Protein AF-A0A2A4TBZ7-F1 (afdb_monomer_lite)

Organism: NCBI:txid2024889

Secondary structure (DSSP, 8-state):
---HHHHHHHHHHHGGG-SS-HHIIIIIIHHHHSS--S-EEEEEETTEEEEEES-HHHHS-TT-TTHHHHHHHHHHHHHHHHHH-SEEEEE-TTS-EEE--HHHHHHHHHHHHHHHHHHHHHHHHTTHHHHHHHHHHHHHHHGGGHHHHHHHHHHH---HHHHHHHHHH-

Radius of gyration: 22.09 Å; chains: 1; bounding box: 48×28×60 Å

Structure (mmCIF, N/CA/C/O backbone):
data_AF-A0A2A4TBZ7-F1
#
_entry.id   AF-A0A2A4TBZ7-F1
#
loop_
_atom_site.group_PDB
_atom_site.id
_atom_site.type_symbol
_atom_site.label_atom_id
_atom_site.label_alt_id
_atom_site.label_comp_id
_atom_site.label_asym_id
_atom_site.label_entity_id
_atom_site.label_seq_id
_atom_site.pdbx_PDB_ins_code
_atom_site.Cartn_x
_atom_site.Cartn_y
_atom_site.Cartn_z
_atom_site.occupancy
_atom_site.B_iso_or_equiv
_atom_site.auth_seq_id
_atom_site.auth_comp_id
_atom_site.auth_asym_id
_atom_site.auth_atom_id
_atom_site.pdbx_PDB_model_num
ATOM 1 N N . MET A 1 1 ? 9.261 -12.745 4.663 1.00 45.97 1 MET A N 1
ATOM 2 C CA . MET A 1 1 ? 8.199 -13.695 5.036 1.00 45.97 1 MET A CA 1
ATOM 3 C C . MET A 1 1 ? 7.710 -13.198 6.376 1.00 45.97 1 MET A C 1
ATOM 5 O O . MET A 1 1 ? 8.552 -13.146 7.266 1.00 45.97 1 MET A O 1
ATOM 9 N N . CYS A 1 2 ? 6.462 -12.737 6.502 1.00 48.78 2 CYS A N 1
ATOM 10 C CA . CYS A 1 2 ? 5.883 -12.418 7.809 1.00 48.78 2 CYS A CA 1
ATOM 11 C C . CYS A 1 2 ? 5.958 -13.711 8.621 1.00 48.78 2 CYS A C 1
ATOM 13 O O . CYS A 1 2 ? 5.359 -14.724 8.245 1.00 48.78 2 CYS A O 1
ATOM 15 N N . LYS A 1 3 ? 6.856 -13.766 9.607 1.00 58.31 3 LYS A N 1
ATOM 16 C CA . LYS A 1 3 ? 7.134 -15.031 10.284 1.00 58.31 3 LYS A CA 1
ATOM 17 C C . LYS A 1 3 ? 5.854 -15.421 11.014 1.00 58.31 3 LYS A C 1
ATOM 19 O O . LYS A 1 3 ? 5.128 -14.565 11.502 1.00 58.31 3 LYS A O 1
ATOM 24 N N . LEU A 1 4 ? 5.576 -16.717 11.128 1.00 54.88 4 LEU A N 1
ATOM 25 C CA . LEU A 1 4 ? 4.380 -17.222 11.820 1.00 54.88 4 LEU A CA 1
ATOM 26 C C . LEU A 1 4 ? 4.209 -16.618 13.241 1.00 54.88 4 LEU A C 1
ATOM 28 O O . LEU A 1 4 ? 3.092 -16.506 13.738 1.00 54.88 4 LEU A O 1
ATOM 32 N N . ASN A 1 5 ? 5.315 -16.193 13.867 1.00 57.19 5 ASN A N 1
ATOM 33 C CA . ASN A 1 5 ? 5.343 -15.487 15.151 1.00 57.19 5 ASN A CA 1
ATOM 34 C C . ASN A 1 5 ? 4.790 -14.050 15.094 1.00 57.19 5 ASN A C 1
ATOM 36 O O . ASN A 1 5 ? 4.193 -13.603 16.071 1.00 57.19 5 ASN A O 1
ATOM 40 N N . ASP A 1 6 ? 4.926 -13.352 13.969 1.00 72.94 6 ASP A N 1
ATOM 41 C CA . ASP A 1 6 ? 4.491 -11.962 13.797 1.00 72.94 6 ASP A CA 1
ATOM 42 C C . ASP A 1 6 ? 2.963 -11.900 13.653 1.00 72.94 6 ASP A C 1
ATOM 44 O O . ASP A 1 6 ? 2.300 -11.085 14.295 1.00 72.94 6 ASP A O 1
ATOM 48 N N . PHE A 1 7 ? 2.376 -12.838 12.898 1.00 87.50 7 PHE A N 1
ATOM 49 C CA . PHE A 1 7 ? 0.920 -12.933 12.765 1.00 87.50 7 PHE A CA 1
ATOM 50 C C . PHE A 1 7 ? 0.237 -13.354 14.074 1.00 87.50 7 PHE A C 1
ATOM 52 O O . PHE A 1 7 ? -0.838 -12.854 14.393 1.00 87.50 7 PHE A O 1
ATOM 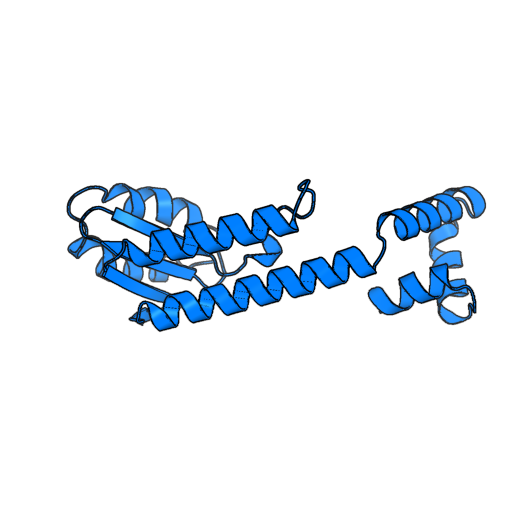59 N N . ASN A 1 8 ? 0.853 -14.240 14.866 1.00 88.38 8 ASN A N 1
ATOM 60 C CA . ASN A 1 8 ? 0.311 -14.596 16.180 1.00 88.38 8 ASN A CA 1
ATOM 61 C C . ASN A 1 8 ? 0.300 -13.393 17.135 1.00 88.38 8 ASN A C 1
ATOM 63 O O . ASN A 1 8 ? -0.707 -13.169 17.800 1.00 88.38 8 ASN A O 1
ATOM 67 N N . ASN A 1 9 ? 1.361 -12.578 17.142 1.00 89.44 9 ASN A N 1
ATOM 68 C CA . ASN A 1 9 ? 1.418 -11.344 17.934 1.00 89.44 9 ASN A CA 1
ATOM 69 C C . ASN A 1 9 ? 0.354 -10.330 17.474 1.00 89.44 9 ASN A C 1
ATOM 71 O O . ASN A 1 9 ? -0.377 -9.775 18.294 1.00 89.44 9 ASN A O 1
ATOM 75 N N . LEU A 1 10 ? 0.186 -10.151 16.157 1.00 93.19 10 LEU A N 1
ATOM 76 C CA . LEU A 1 10 ? -0.899 -9.333 15.607 1.00 93.19 10 LEU A CA 1
ATOM 77 C C . LEU A 1 10 ? -2.270 -9.851 16.062 1.00 93.19 10 LEU A C 1
ATOM 79 O O . LEU A 1 10 ? -3.103 -9.085 16.545 1.00 93.19 10 LEU A O 1
ATOM 83 N N . LYS A 1 11 ? -2.493 -11.163 15.952 1.00 94.81 11 LYS A N 1
ATOM 84 C CA . LYS A 1 11 ? -3.746 -11.810 16.336 1.00 94.81 11 LYS A CA 1
ATOM 85 C C . LYS A 1 11 ? -4.070 -11.606 17.812 1.00 94.81 11 LYS A C 1
ATOM 87 O O . LYS A 1 11 ? -5.213 -11.292 18.128 1.00 94.81 11 LYS A O 1
ATOM 92 N N . GLU A 1 12 ? -3.095 -11.768 18.702 1.00 94.31 12 GLU A N 1
ATOM 93 C CA . GLU A 1 12 ? -3.273 -11.560 20.144 1.00 94.31 12 GLU A CA 1
ATOM 94 C C . GLU A 1 12 ? -3.689 -10.126 20.480 1.00 94.31 12 GLU A C 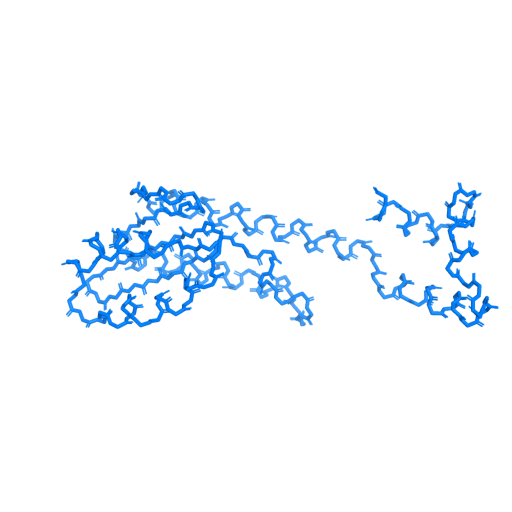1
ATOM 96 O O . GLU A 1 12 ? -4.508 -9.928 21.376 1.00 94.31 12 GLU A O 1
ATOM 101 N N . ARG A 1 13 ? -3.182 -9.138 19.734 1.00 94.38 13 ARG A N 1
ATOM 102 C CA . ARG A 1 13 ? -3.536 -7.727 19.925 1.00 94.38 13 ARG A CA 1
ATOM 103 C C . ARG A 1 13 ? -4.885 -7.364 19.324 1.00 94.38 13 ARG A C 1
ATOM 105 O O . ARG A 1 13 ? -5.644 -6.659 19.967 1.00 94.38 13 ARG A O 1
ATOM 112 N N . VAL A 1 14 ? -5.197 -7.830 18.115 1.00 96.44 14 VAL A N 1
ATOM 113 C CA . VAL A 1 14 ? -6.387 -7.376 17.372 1.00 96.44 14 VAL A CA 1
ATOM 114 C C . VAL A 1 14 ? -7.638 -8.178 17.729 1.00 96.44 14 VAL A C 1
ATOM 116 O O . VAL A 1 14 ? -8.706 -7.600 17.935 1.00 96.44 14 VAL A O 1
ATOM 119 N N . LEU A 1 15 ? -7.533 -9.506 17.845 1.00 96.56 15 LEU A N 1
ATOM 120 C CA . LEU A 1 15 ? -8.688 -10.395 18.019 1.00 96.56 15 LEU A CA 1
ATOM 121 C C . LEU A 1 15 ? -9.587 -10.049 19.225 1.00 96.56 15 LEU A C 1
ATOM 123 O O . LEU A 1 15 ? -10.806 -10.166 19.075 1.00 96.56 15 LEU A O 1
ATOM 127 N N . PRO A 1 16 ? -9.063 -9.602 20.388 1.00 96.38 16 PRO A N 1
ATOM 128 C CA . PRO A 1 16 ? -9.900 -9.191 21.519 1.00 96.38 16 PRO A CA 1
ATOM 129 C C . PRO A 1 16 ? -10.835 -8.011 21.219 1.00 96.38 16 PRO A C 1
ATOM 131 O O . PRO A 1 16 ? -11.874 -7.881 21.865 1.00 96.38 16 PRO A O 1
ATOM 134 N N . HIS A 1 17 ? -10.498 -7.168 20.239 1.00 95.56 17 HIS A N 1
ATOM 135 C CA . HIS A 1 17 ? -11.300 -6.002 19.866 1.00 95.56 17 HIS A CA 1
ATOM 136 C C . HIS A 1 17 ? -12.390 -6.333 18.839 1.00 95.56 17 HIS A C 1
ATOM 138 O O . HIS A 1 17 ? -13.311 -5.537 18.662 1.00 95.56 17 HIS A O 1
ATOM 144 N N . LEU A 1 18 ? -12.325 -7.498 18.185 1.00 96.19 18 LEU A N 1
ATOM 145 C CA . LEU A 1 18 ? -13.260 -7.893 17.131 1.00 96.19 18 LEU A CA 1
ATOM 146 C C . LEU A 1 18 ? -14.488 -8.611 17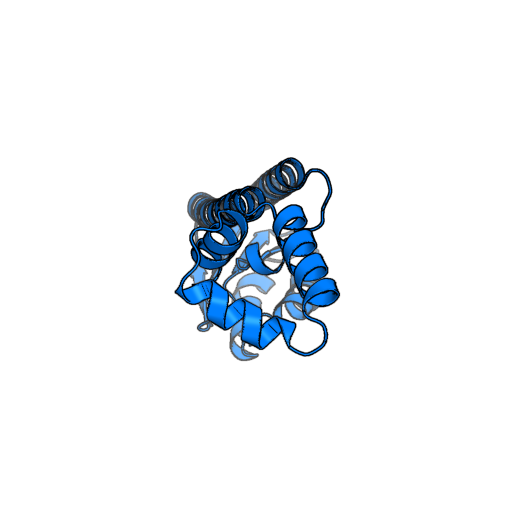.706 1.00 96.19 18 LEU A C 1
ATOM 148 O O . LEU A 1 18 ? -14.385 -9.663 18.341 1.00 96.19 18 LEU A O 1
ATOM 152 N N . GLN A 1 19 ? -15.674 -8.077 17.423 1.00 94.88 19 GLN A N 1
ATOM 153 C CA . GLN A 1 19 ? -16.954 -8.640 17.860 1.00 94.88 19 GLN A CA 1
ATOM 154 C C . GLN A 1 19 ? -17.693 -9.359 16.730 1.00 94.88 19 GLN A C 1
ATOM 156 O O . GLN A 1 19 ? -18.304 -10.394 16.984 1.00 94.88 19 GLN A O 1
ATOM 161 N N . THR A 1 20 ? -17.625 -8.831 15.501 1.00 91.94 20 THR A N 1
ATOM 162 C CA . THR A 1 20 ? -18.449 -9.308 14.373 1.00 91.94 20 THR A CA 1
ATOM 163 C C . THR A 1 20 ? -17.628 -10.101 13.354 1.00 91.94 20 THR A C 1
ATOM 165 O O . THR A 1 20 ? -17.646 -11.330 13.381 1.00 91.94 20 THR A O 1
ATOM 168 N N . TYR A 1 21 ? -16.868 -9.433 12.484 1.00 93.56 21 TYR A N 1
ATOM 169 C CA . TYR A 1 21 ? -16.135 -10.061 11.382 1.00 93.56 21 TYR A CA 1
ATOM 170 C C . TYR A 1 21 ? -14.725 -10.478 11.818 1.00 93.56 21 TYR A C 1
ATOM 172 O O . TYR A 1 21 ? -13.714 -9.927 11.399 1.00 93.56 21 TYR A O 1
ATOM 180 N N . LYS A 1 22 ? -14.647 -11.480 12.703 1.00 95.50 22 LYS A N 1
ATOM 181 C CA . LYS A 1 22 ? -13.358 -12.064 13.128 1.00 95.50 22 LYS A CA 1
ATOM 182 C C . LYS A 1 22 ? -12.614 -12.744 11.977 1.00 95.50 22 LYS A C 1
ATOM 184 O O . LYS A 1 22 ? -11.388 -12.825 12.013 1.00 95.50 22 LYS A O 1
ATOM 189 N N . ASP A 1 23 ? -13.352 -13.216 10.978 1.00 95.81 23 ASP A N 1
ATOM 190 C CA . ASP A 1 23 ? -12.806 -13.876 9.793 1.00 95.81 23 ASP A CA 1
ATOM 191 C C . ASP A 1 23 ? -11.968 -12.927 8.927 1.00 95.81 23 ASP A C 1
ATOM 193 O O . ASP A 1 23 ? -11.057 -13.396 8.244 1.00 95.81 23 ASP A O 1
ATOM 197 N N . ASP A 1 24 ? -12.192 -11.609 9.019 1.00 94.25 24 ASP A N 1
ATOM 198 C CA . ASP A 1 24 ? -11.332 -10.624 8.358 1.00 94.25 24 ASP A CA 1
ATOM 199 C C . ASP A 1 24 ? -9.883 -10.791 8.826 1.00 94.25 24 ASP A C 1
ATOM 201 O O . ASP A 1 24 ? -8.988 -10.971 8.010 1.00 94.25 24 ASP A O 1
ATOM 205 N N . LEU A 1 25 ? -9.657 -10.905 10.136 1.00 95.62 25 LEU A N 1
ATOM 206 C CA . LEU A 1 25 ? -8.328 -11.170 10.681 1.00 95.62 25 LEU A CA 1
ATOM 207 C C . LEU A 1 25 ? -7.894 -12.629 10.484 1.00 95.62 25 LEU A C 1
ATOM 209 O O . LEU A 1 25 ? -6.773 -12.908 10.061 1.00 95.62 25 LEU A O 1
ATOM 213 N N . LEU A 1 26 ? -8.755 -13.581 10.858 1.00 94.06 26 LEU A N 1
ATOM 214 C CA . LEU A 1 26 ? -8.375 -14.992 10.996 1.00 94.06 26 LEU A CA 1
ATOM 215 C C . LEU A 1 26 ? -8.234 -15.731 9.664 1.00 94.06 26 LEU A C 1
ATOM 217 O O . LEU A 1 26 ? -7.600 -16.783 9.641 1.00 94.06 26 LEU A O 1
ATOM 221 N N . ILE A 1 27 ? -8.831 -15.214 8.591 1.00 93.69 27 ILE A N 1
ATOM 222 C CA . ILE A 1 27 ? -8.828 -15.839 7.268 1.00 93.69 27 ILE A CA 1
ATOM 223 C C . ILE A 1 27 ? -8.250 -14.870 6.239 1.00 93.69 27 ILE A C 1
ATOM 225 O O . ILE A 1 27 ? -7.242 -15.195 5.611 1.00 93.69 27 ILE A O 1
ATOM 229 N N . ASN A 1 28 ? -8.854 -13.689 6.072 1.00 93.69 28 ASN A N 1
ATOM 230 C CA . ASN A 1 28 ? -8.509 -12.788 4.968 1.00 93.69 28 ASN A CA 1
ATOM 231 C C . ASN A 1 28 ? -7.115 -12.172 5.157 1.00 93.69 28 ASN A C 1
ATOM 233 O O . ASN A 1 28 ? -6.238 -12.370 4.313 1.00 93.69 28 ASN A O 1
ATOM 237 N N . ASP A 1 29 ? -6.875 -11.513 6.290 1.00 94.38 29 ASP A N 1
ATOM 238 C CA . ASP A 1 29 ? -5.588 -10.895 6.611 1.00 94.38 29 ASP A CA 1
ATOM 239 C C . ASP A 1 29 ? -4.491 -11.956 6.703 1.00 94.38 29 ASP A C 1
ATOM 241 O O . ASP A 1 29 ? -3.409 -11.776 6.146 1.00 94.38 29 ASP A O 1
ATOM 245 N N . GLN A 1 30 ? -4.772 -13.107 7.329 1.00 93.69 30 GLN A N 1
ATOM 246 C CA . GLN A 1 30 ? -3.819 -14.219 7.387 1.00 93.69 30 GLN A CA 1
ATOM 247 C C . GLN A 1 30 ? -3.395 -14.687 5.990 1.00 93.69 30 GLN A C 1
ATOM 249 O O . GLN A 1 30 ? -2.211 -14.924 5.745 1.00 93.69 30 GLN A O 1
ATOM 254 N N . MET A 1 31 ? -4.357 -14.838 5.077 1.00 92.81 31 MET A N 1
ATOM 255 C CA . MET A 1 31 ? -4.096 -15.288 3.714 1.00 92.81 31 MET A CA 1
ATOM 256 C C . MET A 1 31 ? -3.253 -14.270 2.944 1.00 92.81 31 MET A C 1
ATOM 258 O O . MET A 1 31 ? -2.294 -14.667 2.284 1.00 92.81 31 MET A O 1
ATOM 262 N N . VAL A 1 32 ? -3.571 -12.976 3.054 1.00 91.38 32 VAL A N 1
ATOM 263 C CA . VAL A 1 32 ? -2.799 -11.902 2.411 1.00 91.38 32 VAL A CA 1
ATOM 264 C C . VAL A 1 32 ? -1.380 -11.827 2.983 1.00 91.38 32 VAL A C 1
ATOM 266 O O . VAL A 1 32 ? -0.416 -11.682 2.232 1.00 91.38 32 VAL A O 1
ATOM 269 N N . LEU A 1 33 ? -1.228 -11.969 4.303 1.00 91.19 33 LEU A N 1
ATOM 270 C CA . LEU A 1 33 ? 0.056 -11.817 4.988 1.00 91.19 33 LEU A CA 1
ATOM 271 C C . LEU A 1 33 ? 0.970 -13.045 4.898 1.00 91.19 33 LEU A C 1
ATOM 273 O O . LEU A 1 33 ? 2.171 -12.913 5.134 1.00 91.19 33 LEU A O 1
ATOM 277 N N . LYS A 1 34 ? 0.443 -14.220 4.532 1.00 88.69 34 LYS A N 1
ATOM 278 C CA . LYS A 1 34 ? 1.184 -15.494 4.507 1.00 88.69 34 LYS A CA 1
ATOM 279 C C . LYS A 1 34 ? 2.516 -15.409 3.755 1.00 88.69 34 LYS A C 1
ATOM 281 O O . LYS A 1 34 ? 3.535 -15.880 4.257 1.00 88.69 34 LYS A O 1
ATOM 286 N N . ASP A 1 35 ? 2.499 -14.791 2.576 1.00 85.94 35 ASP A N 1
ATOM 287 C CA . ASP A 1 35 ? 3.676 -14.647 1.710 1.00 85.94 35 ASP A CA 1
ATOM 288 C C . ASP A 1 35 ? 4.175 -13.194 1.638 1.00 85.94 35 ASP A C 1
ATOM 290 O O . ASP A 1 35 ? 5.181 -12.897 0.988 1.00 85.94 35 ASP A O 1
ATOM 294 N N . TYR A 1 36 ? 3.506 -12.278 2.342 1.00 88.81 36 TYR A N 1
ATOM 295 C CA . TYR A 1 36 ? 3.885 -10.876 2.386 1.00 88.81 36 TYR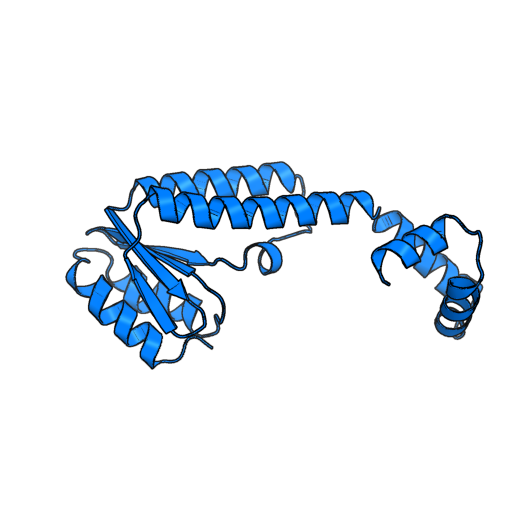 A CA 1
ATOM 296 C C . TYR A 1 36 ? 5.129 -10.665 3.255 1.00 88.81 36 TYR A C 1
ATOM 298 O O . TYR A 1 36 ? 5.335 -11.326 4.275 1.00 88.81 36 TYR A O 1
ATOM 306 N N . THR A 1 37 ? 6.009 -9.757 2.834 1.00 87.44 37 THR A N 1
ATOM 307 C CA . THR A 1 37 ? 7.294 -9.513 3.511 1.00 87.44 37 THR A CA 1
ATOM 308 C C . THR A 1 37 ? 7.583 -8.044 3.777 1.00 87.44 37 THR A C 1
ATOM 310 O O . THR A 1 37 ? 8.671 -7.748 4.257 1.00 87.44 37 THR A O 1
ATOM 313 N N . GLY A 1 38 ? 6.685 -7.141 3.390 1.00 90.81 38 GLY A N 1
ATOM 314 C CA . GLY A 1 38 ? 6.862 -5.708 3.596 1.00 90.81 38 GLY A CA 1
ATOM 315 C C . GLY A 1 38 ? 6.178 -5.222 4.867 1.00 90.81 38 GLY A C 1
ATOM 316 O O . GLY A 1 38 ? 5.548 -5.994 5.589 1.00 90.81 38 GLY A O 1
ATOM 317 N N . ASP A 1 39 ? 6.256 -3.916 5.087 1.00 93.81 39 ASP A N 1
ATOM 318 C CA . ASP A 1 39 ? 5.512 -3.248 6.151 1.00 93.81 39 ASP A CA 1
ATOM 319 C C . ASP A 1 39 ? 4.020 -3.175 5.805 1.00 93.81 39 ASP A C 1
ATOM 321 O O . ASP A 1 39 ? 3.632 -3.151 4.629 1.00 93.81 39 ASP A O 1
ATOM 325 N N . PHE A 1 40 ? 3.165 -3.100 6.814 1.00 95.62 40 PHE A N 1
ATOM 326 C CA . PHE A 1 40 ? 1.729 -2.916 6.628 1.00 95.62 40 PHE A CA 1
ATOM 327 C C . PHE A 1 40 ? 1.100 -2.169 7.800 1.00 95.62 40 PHE A C 1
ATOM 329 O O . PHE A 1 40 ? 1.658 -2.088 8.895 1.00 95.62 40 PHE A O 1
ATOM 336 N N . ILE A 1 41 ? -0.091 -1.631 7.559 1.00 97.12 41 ILE A N 1
ATOM 337 C CA . ILE A 1 41 ? -0.967 -1.102 8.599 1.00 97.12 41 ILE A CA 1
ATOM 338 C C . ILE A 1 41 ? -2.131 -2.070 8.749 1.00 97.12 41 ILE A C 1
ATOM 340 O O . ILE A 1 41 ? -2.822 -2.366 7.774 1.00 97.12 41 ILE A O 1
ATOM 344 N N . SER A 1 42 ? -2.349 -2.542 9.972 1.00 97.00 42 SER A N 1
ATOM 345 C CA . SER A 1 42 ? -3.600 -3.188 10.358 1.00 97.00 42 SER A CA 1
ATOM 346 C C . SER A 1 42 ? -4.443 -2.159 11.094 1.00 97.00 42 SER A C 1
ATOM 348 O O . SER A 1 42 ? -4.084 -1.724 12.190 1.00 97.00 42 SER A O 1
ATOM 350 N N . SER A 1 43 ? -5.539 -1.734 10.477 1.00 97.81 43 SER A N 1
ATOM 351 C CA . SER A 1 43 ? -6.562 -0.938 11.144 1.00 97.81 43 SER A CA 1
ATOM 352 C C . SER A 1 43 ? -7.750 -1.818 11.490 1.00 97.81 43 SER A C 1
ATOM 354 O O . SER A 1 43 ? -8.034 -2.813 10.822 1.00 97.81 43 SER A O 1
ATOM 356 N N . TYR A 1 44 ? -8.423 -1.500 12.587 1.00 97.75 44 TYR A N 1
ATOM 357 C CA . TYR A 1 44 ? -9.523 -2.326 13.054 1.00 97.75 44 TYR A CA 1
ATOM 358 C C . TYR A 1 44 ? -10.496 -1.568 13.943 1.00 97.75 44 TYR A C 1
ATOM 360 O O . TYR A 1 44 ? -10.185 -0.564 14.595 1.00 97.75 44 TYR A O 1
ATOM 368 N N . ARG A 1 45 ? -11.705 -2.118 13.987 1.00 96.25 45 ARG A N 1
ATOM 369 C CA . ARG A 1 45 ? -12.823 -1.692 14.826 1.00 96.25 45 ARG A CA 1
ATOM 370 C C . ARG A 1 45 ? -13.614 -2.917 15.270 1.00 96.25 45 ARG A C 1
ATOM 372 O O . ARG A 1 45 ? -13.366 -4.029 14.817 1.00 96.25 45 ARG A O 1
ATOM 379 N N . SER A 1 46 ? -14.618 -2.727 16.121 1.00 96.75 46 SER A N 1
ATOM 380 C CA . SER A 1 46 ? -15.422 -3.847 16.636 1.00 96.75 46 SER A CA 1
ATOM 381 C C . SER A 1 46 ? -16.074 -4.698 15.545 1.00 96.75 46 SER A C 1
ATOM 383 O O . SER A 1 46 ? -16.300 -5.896 15.745 1.00 96.75 46 SER A O 1
ATOM 385 N N . SER A 1 47 ? -16.369 -4.107 14.385 1.00 95.50 47 SER A N 1
ATOM 386 C CA . SER A 1 47 ? -16.960 -4.844 13.281 1.00 95.50 47 SER A CA 1
ATOM 387 C C . SER A 1 47 ? -15.953 -5.659 12.478 1.00 95.50 47 SER A C 1
ATOM 389 O O . SER A 1 47 ? -16.388 -6.673 11.974 1.00 95.50 47 SER A O 1
ATOM 391 N N . GLY A 1 48 ? -14.670 -5.304 12.367 1.00 96.06 48 GLY A N 1
ATOM 392 C CA . GLY A 1 48 ? -13.729 -6.011 11.482 1.00 96.06 48 GLY A CA 1
ATOM 393 C C . GLY A 1 48 ? -12.381 -5.305 11.341 1.00 96.06 48 GLY A C 1
ATOM 394 O O . GLY A 1 48 ? -12.089 -4.367 12.091 1.00 96.06 48 GLY A O 1
ATOM 395 N N . THR A 1 49 ? -11.579 -5.752 10.376 1.00 97.19 49 THR A N 1
ATOM 396 C CA . THR A 1 49 ? -10.248 -5.201 10.076 1.00 97.19 49 THR A CA 1
ATOM 397 C C . THR A 1 49 ? -10.189 -4.624 8.662 1.00 97.19 49 THR A C 1
ATOM 399 O O . THR A 1 49 ? -10.957 -5.004 7.779 1.00 97.19 49 THR A O 1
ATOM 402 N N . HIS A 1 50 ? -9.262 -3.696 8.440 1.00 96.94 50 HIS A N 1
ATOM 403 C CA . HIS A 1 50 ? -8.749 -3.390 7.113 1.00 96.94 50 HIS A CA 1
ATOM 404 C C . HIS A 1 50 ? -7.223 -3.494 7.125 1.00 96.94 50 HIS A C 1
ATOM 406 O O . HIS A 1 50 ? -6.544 -3.076 8.069 1.00 96.94 50 HIS A O 1
ATOM 412 N N . LEU A 1 51 ? -6.680 -4.049 6.045 1.00 95.44 51 LEU A N 1
ATOM 413 C CA . LEU A 1 51 ? -5.252 -4.266 5.878 1.00 95.44 51 LEU A CA 1
ATOM 414 C C . LEU A 1 51 ? -4.717 -3.404 4.736 1.00 95.44 51 LEU A C 1
ATOM 416 O O . LEU A 1 51 ? -5.176 -3.502 3.598 1.00 95.44 51 LEU A O 1
ATOM 420 N N . PHE A 1 52 ? -3.698 -2.600 5.028 1.00 95.69 52 PHE A N 1
ATOM 421 C CA . PHE A 1 52 ? -3.032 -1.753 4.044 1.00 95.69 52 PHE A CA 1
ATOM 422 C C . PHE A 1 52 ? -1.570 -2.163 3.899 1.00 95.69 52 PHE A C 1
ATOM 424 O O . PHE A 1 52 ? -0.768 -1.974 4.813 1.00 95.69 52 PHE A O 1
ATOM 431 N N . LEU A 1 53 ? -1.203 -2.708 2.741 1.00 94.19 53 LEU A N 1
ATOM 432 C CA . LEU A 1 53 ? 0.176 -3.093 2.438 1.00 94.19 53 LEU A CA 1
ATOM 433 C C . LEU A 1 53 ? 0.982 -1.869 1.982 1.00 94.19 53 LEU A C 1
ATOM 435 O O . LEU A 1 53 ? 0.516 -1.090 1.154 1.00 94.19 53 LEU A O 1
ATOM 439 N N . MET A 1 54 ? 2.204 -1.699 2.491 1.00 93.62 54 MET A N 1
ATOM 440 C CA . MET A 1 54 ? 3.042 -0.530 2.178 1.00 93.62 54 MET A CA 1
ATOM 441 C C . MET A 1 54 ? 3.889 -0.686 0.905 1.00 93.62 54 MET A C 1
ATOM 443 O O . MET A 1 54 ? 4.606 0.239 0.525 1.00 93.62 54 MET A O 1
ATOM 447 N N . ASN A 1 55 ? 3.819 -1.825 0.212 1.00 91.12 55 ASN A N 1
ATOM 448 C CA . ASN A 1 55 ? 4.550 -2.077 -1.035 1.00 91.12 55 ASN A CA 1
ATOM 449 C C . ASN A 1 55 ? 3.775 -1.642 -2.299 1.00 91.12 55 ASN A C 1
ATOM 451 O O . ASN A 1 55 ? 3.812 -2.331 -3.321 1.00 91.12 55 ASN A O 1
ATOM 455 N N . LEU A 1 56 ? 3.088 -0.496 -2.240 1.00 90.19 56 LEU A N 1
ATOM 456 C CA . LEU A 1 56 ? 2.155 -0.037 -3.280 1.00 90.19 56 LEU A CA 1
ATOM 457 C C . LEU A 1 56 ? 2.777 0.018 -4.685 1.00 90.19 56 LEU A C 1
ATOM 459 O O . LEU A 1 56 ? 2.128 -0.345 -5.660 1.00 90.19 56 LEU A O 1
ATOM 463 N N . THR A 1 57 ? 4.047 0.406 -4.813 1.00 86.88 57 THR A N 1
ATOM 464 C CA . THR A 1 57 ? 4.747 0.460 -6.111 1.00 86.88 57 THR A CA 1
ATOM 465 C C . THR A 1 57 ? 4.836 -0.910 -6.788 1.00 86.88 57 THR A C 1
ATOM 467 O O . THR A 1 57 ? 4.712 -1.010 -8.009 1.00 86.88 57 THR A O 1
ATOM 470 N N . SER A 1 58 ? 5.033 -1.975 -6.007 1.00 84.50 58 SER A N 1
ATOM 471 C CA . SER A 1 58 ? 5.163 -3.344 -6.517 1.00 84.50 58 SER A CA 1
ATOM 472 C C . SER A 1 58 ? 3.818 -3.984 -6.856 1.00 84.50 58 SER A C 1
ATOM 474 O O . SER A 1 58 ? 3.776 -4.907 -7.663 1.00 84.50 58 SER A O 1
ATOM 476 N N . THR A 1 59 ? 2.732 -3.519 -6.238 1.00 81.12 59 THR A N 1
ATOM 477 C CA . THR A 1 59 ? 1.375 -4.051 -6.435 1.00 81.12 59 THR A CA 1
ATOM 478 C C . THR A 1 59 ? 0.525 -3.190 -7.369 1.00 81.12 59 THR A C 1
ATOM 480 O O . THR A 1 59 ? -0.540 -3.625 -7.805 1.00 81.12 59 THR A O 1
ATOM 483 N N . CYS A 1 60 ? 0.992 -1.987 -7.715 1.00 84.88 60 CYS A N 1
ATOM 484 C CA . CYS A 1 60 ? 0.314 -1.095 -8.641 1.00 84.88 60 CYS A CA 1
ATOM 485 C C . CYS A 1 60 ? 0.209 -1.724 -10.038 1.00 84.88 60 CYS A C 1
ATOM 487 O O . CYS A 1 60 ? 1.193 -2.197 -10.613 1.00 84.88 60 CYS A O 1
ATOM 489 N N . ASN A 1 61 ? -0.993 -1.690 -10.616 1.00 84.75 61 ASN A N 1
ATOM 490 C CA . ASN A 1 61 ? -1.193 -2.090 -12.000 1.00 84.75 61 ASN A CA 1
ATOM 491 C C . ASN A 1 61 ? -0.796 -0.951 -12.952 1.00 84.75 61 ASN A C 1
ATOM 493 O O . ASN A 1 61 ? -1.640 -0.187 -13.422 1.00 84.75 61 ASN A O 1
ATOM 497 N N . TRP A 1 62 ? 0.492 -0.892 -13.283 1.00 83.50 62 TRP A N 1
ATOM 498 C CA . TRP A 1 62 ? 1.080 0.093 -14.197 1.00 83.50 62 TRP A CA 1
ATOM 499 C C . TRP A 1 62 ? 0.539 0.047 -15.633 1.00 83.50 62 TRP A C 1
ATOM 501 O O . TRP A 1 62 ? 0.790 0.967 -16.404 1.00 83.50 62 TRP A O 1
ATOM 511 N N . SER A 1 63 ? -0.186 -1.012 -16.004 1.00 82.88 63 SER A N 1
ATOM 512 C CA . SER A 1 63 ? -0.804 -1.146 -17.330 1.00 82.88 63 SER A CA 1
ATOM 513 C C . SER A 1 63 ? -2.209 -0.546 -17.420 1.00 82.88 63 SER A C 1
ATOM 515 O O . SER A 1 63 ? -2.825 -0.591 -18.479 1.00 82.88 63 SER A O 1
ATOM 517 N N . SER A 1 64 ? -2.734 -0.013 -16.314 1.00 82.12 64 SER A N 1
ATOM 518 C CA . SER A 1 64 ? -4.088 0.528 -16.266 1.00 82.12 64 SER A CA 1
ATOM 519 C C . SER A 1 64 ? -4.252 1.762 -17.149 1.00 82.12 64 SER A C 1
ATOM 521 O O . SER A 1 64 ? -3.514 2.738 -17.010 1.00 82.12 64 SER A O 1
ATOM 523 N N . ASP A 1 65 ? -5.335 1.787 -17.925 1.00 78.19 65 ASP A N 1
ATOM 524 C CA . ASP A 1 65 ? -5.848 3.028 -18.499 1.00 78.19 65 ASP A CA 1
ATOM 525 C C . ASP A 1 65 ? -6.174 4.018 -17.368 1.00 78.19 65 ASP A C 1
ATOM 527 O O . ASP A 1 65 ? -6.670 3.621 -16.308 1.00 78.19 65 ASP A O 1
ATOM 531 N N . ASN A 1 66 ? -5.893 5.308 -17.582 1.00 84.88 66 ASN A N 1
ATOM 532 C CA . ASN A 1 66 ? -6.093 6.378 -16.593 1.00 84.88 66 ASN A CA 1
ATOM 533 C C . ASN A 1 66 ? -5.419 6.115 -15.231 1.00 84.88 66 ASN A C 1
ATOM 535 O O . ASN A 1 66 ? -6.009 6.374 -14.179 1.00 84.88 66 ASN A O 1
ATOM 539 N N . LEU A 1 67 ? -4.184 5.606 -15.252 1.00 87.25 67 LEU A N 1
ATOM 540 C CA . LEU A 1 67 ? -3.405 5.250 -14.066 1.00 87.2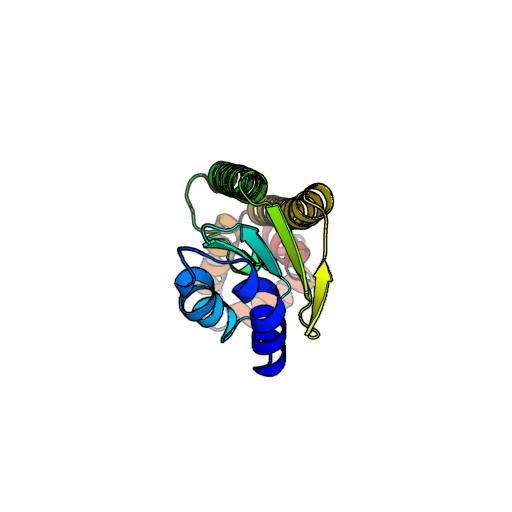5 67 LEU A CA 1
ATOM 541 C C . LEU A 1 67 ? -3.408 6.332 -12.968 1.00 87.25 67 LEU A C 1
ATOM 543 O O . LEU A 1 67 ? -3.654 6.004 -11.811 1.00 87.25 67 LEU A O 1
ATOM 547 N N . GLU A 1 68 ? -3.204 7.606 -13.318 1.00 89.81 68 GLU A N 1
ATOM 548 C CA . GLU A 1 68 ? -3.233 8.737 -12.373 1.00 89.81 68 GLU A CA 1
ATOM 549 C C . GLU A 1 68 ? -4.560 8.817 -11.598 1.00 89.81 68 GLU A C 1
ATOM 551 O O . GLU A 1 68 ? -4.570 8.813 -10.366 1.00 89.81 68 GLU A O 1
ATOM 556 N N . ASN A 1 69 ? -5.691 8.787 -12.309 1.00 90.69 69 ASN A N 1
ATOM 557 C CA . ASN A 1 69 ? -7.017 8.820 -11.689 1.00 90.69 69 ASN A CA 1
ATOM 558 C C . ASN A 1 69 ? -7.264 7.598 -10.799 1.00 90.69 69 ASN A C 1
ATOM 560 O O . ASN A 1 69 ? -7.935 7.706 -9.775 1.00 90.69 69 ASN A O 1
ATOM 564 N N . ASN A 1 70 ? -6.747 6.430 -11.182 1.00 89.44 70 ASN A N 1
ATOM 565 C CA . ASN A 1 70 ? -6.903 5.222 -10.382 1.00 89.44 70 ASN A CA 1
ATOM 566 C C . ASN A 1 70 ? -6.062 5.284 -9.105 1.00 89.44 70 ASN A C 1
ATOM 568 O O . ASN A 1 70 ? -6.583 4.962 -8.042 1.00 89.44 70 ASN A O 1
ATOM 572 N N . ILE A 1 71 ? -4.816 5.766 -9.177 1.00 91.56 71 ILE A N 1
ATOM 573 C CA . ILE A 1 71 ? -3.971 5.998 -7.996 1.00 91.56 71 ILE A CA 1
ATOM 574 C C . ILE A 1 71 ? -4.676 6.940 -7.016 1.00 91.56 71 ILE A C 1
ATOM 576 O O . ILE A 1 71 ? -4.780 6.612 -5.834 1.00 91.56 71 ILE A O 1
ATOM 580 N N . GLN A 1 72 ? -5.218 8.061 -7.505 1.00 93.06 72 GLN A N 1
ATOM 581 C CA . GLN A 1 72 ? -5.935 9.014 -6.658 1.00 93.06 72 GLN A CA 1
ATOM 582 C C . GLN A 1 72 ? -7.176 8.382 -6.008 1.00 93.06 72 GLN A C 1
ATOM 584 O O . GLN A 1 72 ? -7.351 8.483 -4.798 1.00 93.06 72 GLN A O 1
ATOM 589 N N . LYS A 1 73 ? -7.993 7.645 -6.771 1.00 92.38 73 LYS A N 1
ATOM 590 C CA . LYS A 1 73 ? -9.166 6.942 -6.222 1.00 92.38 73 LYS A CA 1
ATOM 591 C C . LYS A 1 73 ? -8.798 5.916 -5.154 1.00 92.38 73 LYS A C 1
ATOM 593 O O . LYS A 1 73 ? -9.479 5.834 -4.139 1.00 92.38 73 LYS A O 1
ATOM 598 N N . TYR A 1 74 ? -7.748 5.122 -5.371 1.00 91.62 74 TYR A N 1
ATOM 599 C CA . TYR A 1 74 ? -7.303 4.140 -4.377 1.00 91.62 74 TYR A CA 1
ATOM 600 C C . TYR A 1 74 ? -6.797 4.813 -3.103 1.00 91.62 74 TYR A C 1
ATOM 602 O O . TYR A 1 74 ? -7.069 4.324 -2.006 1.00 91.62 74 TYR A O 1
ATOM 610 N N . LYS A 1 75 ? -6.113 5.951 -3.239 1.00 95.00 75 LYS A N 1
ATOM 611 C CA . LYS A 1 75 ? -5.685 6.772 -2.108 1.00 95.00 75 LYS A CA 1
ATOM 612 C C . LYS A 1 75 ? -6.873 7.289 -1.303 1.00 95.00 75 LYS A C 1
ATOM 614 O O . LYS A 1 75 ? -6.900 7.090 -0.091 1.00 95.00 75 LYS A O 1
ATOM 619 N N . ASP A 1 76 ? -7.855 7.884 -1.973 1.00 95.75 76 ASP A N 1
ATOM 620 C CA . ASP A 1 76 ? -9.050 8.427 -1.322 1.00 95.75 76 ASP A CA 1
ATOM 621 C C . ASP A 1 76 ? -9.825 7.319 -0.594 1.00 95.75 76 ASP A C 1
ATOM 623 O O . ASP A 1 76 ? -10.103 7.440 0.597 1.00 95.75 76 ASP A O 1
ATOM 627 N N . LEU A 1 77 ? -10.045 6.176 -1.258 1.00 95.00 77 LEU A N 1
ATOM 628 C CA . LEU A 1 77 ? -10.676 5.006 -0.642 1.00 95.00 77 LEU A CA 1
ATOM 629 C C . LEU A 1 77 ? -9.903 4.511 0.584 1.00 95.00 77 LEU A C 1
ATOM 631 O O . LEU A 1 77 ? -10.508 4.195 1.606 1.00 95.00 77 LEU A O 1
ATOM 635 N N . ALA A 1 78 ? -8.572 4.447 0.514 1.00 95.56 78 ALA A N 1
ATOM 636 C CA . ALA A 1 78 ? -7.768 4.016 1.650 1.00 95.56 78 ALA A CA 1
ATOM 637 C C . ALA A 1 78 ? -7.915 4.967 2.850 1.00 95.56 78 ALA A C 1
ATOM 639 O O . ALA A 1 78 ? -7.997 4.517 3.993 1.00 95.56 78 ALA A O 1
ATOM 640 N N . PHE A 1 79 ? -7.989 6.275 2.601 1.00 97.19 79 PHE A N 1
ATOM 641 C CA . PHE A 1 79 ? -8.167 7.277 3.652 1.00 97.19 79 PHE A CA 1
ATOM 642 C C . PHE A 1 79 ? -9.576 7.252 4.246 1.00 97.19 79 PHE A C 1
ATOM 644 O O . PHE A 1 79 ? -9.719 7.432 5.461 1.00 97.19 79 PHE A O 1
ATOM 651 N N . ASP A 1 80 ? -10.590 6.987 3.426 1.00 96.88 80 ASP A N 1
ATOM 652 C CA . ASP A 1 80 ? -11.959 6.771 3.884 1.00 96.88 80 ASP A CA 1
ATOM 653 C C . ASP A 1 80 ? -12.027 5.544 4.798 1.00 96.88 80 ASP A C 1
ATOM 655 O O . ASP A 1 80 ? -12.506 5.651 5.926 1.00 96.88 80 ASP A O 1
ATOM 659 N N . PHE A 1 81 ? -11.460 4.407 4.378 1.00 95.25 81 PHE A N 1
ATOM 660 C CA . PHE A 1 81 ? -11.427 3.190 5.194 1.00 95.25 81 PHE A CA 1
ATOM 661 C C . PHE A 1 81 ? -10.676 3.382 6.513 1.00 95.25 81 PHE A C 1
ATOM 663 O O . PHE A 1 81 ? -11.198 2.995 7.558 1.00 95.25 81 PHE A O 1
ATOM 670 N N . LEU A 1 82 ? -9.512 4.042 6.502 1.00 96.25 82 LEU A N 1
ATOM 671 C CA . LEU A 1 82 ? -8.802 4.381 7.739 1.00 96.25 82 LEU A CA 1
ATOM 672 C C . LEU A 1 82 ? -9.662 5.229 8.682 1.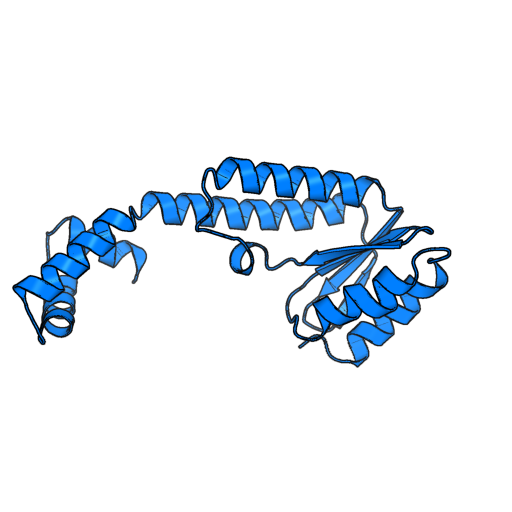00 96.25 82 LEU A C 1
ATOM 674 O O . LEU A 1 82 ? -9.612 5.046 9.895 1.00 96.25 82 LEU A O 1
ATOM 678 N N . SER A 1 83 ? -10.462 6.147 8.140 1.00 95.62 83 SER A N 1
ATOM 679 C CA . SER A 1 83 ? -11.313 7.033 8.942 1.00 95.62 83 SER A CA 1
ATOM 680 C C . SER A 1 83 ? -12.544 6.319 9.526 1.00 95.62 83 SER A C 1
ATOM 682 O O . SER A 1 83 ? -13.188 6.869 10.417 1.00 95.62 83 SER A O 1
ATOM 684 N N . LEU A 1 84 ? -12.873 5.109 9.052 1.00 95.00 84 LEU A N 1
ATOM 685 C CA . LEU A 1 84 ? -13.921 4.259 9.632 1.00 95.00 84 LEU A CA 1
ATOM 686 C C . LEU A 1 84 ? -13.435 3.448 10.838 1.00 95.00 84 LEU A C 1
ATOM 688 O O . LEU A 1 84 ? -14.255 3.019 11.653 1.00 95.00 84 LEU A O 1
ATOM 692 N N . ASP A 1 85 ? -12.133 3.191 10.927 1.00 95.88 85 ASP A N 1
ATOM 693 C CA . ASP A 1 85 ? -11.542 2.404 12.005 1.00 95.88 85 ASP A CA 1
ATOM 694 C C . ASP A 1 85 ? -11.244 3.245 13.243 1.00 95.88 85 ASP A C 1
ATOM 696 O O . ASP A 1 85 ? -11.292 4.471 13.217 1.00 95.88 85 ASP A O 1
ATOM 700 N N . THR A 1 86 ? -10.984 2.574 14.364 1.00 96.25 86 THR A N 1
ATOM 701 C CA . THR A 1 86 ? -10.731 3.243 15.649 1.00 96.25 86 THR A CA 1
ATOM 702 C C . THR A 1 86 ? -9.367 2.922 16.237 1.00 96.25 86 THR A C 1
ATOM 704 O O . THR A 1 86 ? -8.910 3.641 17.120 1.00 96.25 86 THR A O 1
ATOM 707 N N . ASN A 1 87 ? -8.711 1.866 15.756 1.00 98.00 87 ASN A N 1
ATOM 708 C CA . ASN A 1 87 ? -7.396 1.438 16.213 1.00 98.00 87 ASN A CA 1
ATOM 709 C C . ASN A 1 87 ? -6.504 1.129 15.013 1.00 98.00 87 ASN A C 1
ATOM 711 O O . ASN A 1 87 ? -6.986 0.652 13.982 1.00 98.00 87 ASN A O 1
ATOM 715 N N . TYR A 1 88 ? -5.202 1.365 15.172 1.00 98.19 88 TYR A N 1
ATOM 716 C CA . TYR A 1 88 ? -4.228 1.248 14.094 1.00 98.19 88 TYR A CA 1
ATOM 717 C C . TYR A 1 88 ? -2.907 0.701 14.630 1.00 98.19 88 TYR A C 1
ATOM 719 O O . TYR A 1 88 ? -2.362 1.194 15.619 1.00 98.19 88 TYR A O 1
ATOM 727 N N . LEU A 1 89 ? -2.374 -0.303 13.945 1.00 97.38 89 LEU A N 1
ATOM 728 C CA . LEU A 1 89 ? -1.063 -0.875 14.210 1.00 97.38 89 LEU A CA 1
ATOM 729 C C . LEU A 1 89 ? -0.201 -0.746 12.961 1.00 97.38 89 LEU A C 1
ATOM 731 O O . LEU A 1 89 ? -0.588 -1.208 11.888 1.00 97.38 89 LEU A O 1
ATOM 735 N N . PHE A 1 90 ? 0.985 -0.168 13.114 1.00 96.50 90 PHE A N 1
ATOM 736 C CA . PHE A 1 90 ? 2.047 -0.276 12.126 1.00 96.50 90 PHE A CA 1
ATOM 737 C C . PHE A 1 90 ? 2.876 -1.521 12.416 1.00 96.50 90 PHE A C 1
ATOM 739 O O . PHE A 1 90 ? 3.367 -1.693 13.534 1.00 96.50 90 PHE A O 1
ATOM 746 N N . CYS A 1 91 ? 3.016 -2.376 11.410 1.00 94.56 91 CYS A N 1
ATOM 747 C CA . CYS A 1 91 ? 3.757 -3.624 11.494 1.00 94.56 91 CYS A CA 1
ATOM 748 C C . CYS A 1 91 ? 4.930 -3.570 10.518 1.00 94.56 91 CYS A C 1
ATOM 750 O O . CYS A 1 91 ? 4.718 -3.404 9.314 1.00 94.56 91 CYS A O 1
ATOM 752 N N . THR A 1 92 ? 6.153 -3.695 11.031 1.00 91.19 92 THR A N 1
ATOM 753 C CA . THR A 1 92 ? 7.367 -3.668 10.207 1.00 91.19 92 THR A CA 1
ATOM 754 C C . THR A 1 92 ? 7.699 -5.054 9.664 1.00 91.19 92 THR A C 1
ATOM 756 O O . THR A 1 92 ? 7.343 -6.076 10.257 1.00 91.19 92 THR A O 1
ATOM 759 N N . SER A 1 93 ? 8.444 -5.107 8.561 1.00 87.25 93 SER A N 1
ATOM 760 C CA . SER A 1 93 ? 8.967 -6.350 7.984 1.00 87.25 93 SER A CA 1
ATOM 761 C C . SER A 1 93 ? 9.862 -7.144 8.941 1.00 87.25 93 SER A C 1
ATOM 763 O O . SER A 1 93 ? 10.043 -8.348 8.753 1.00 87.25 93 SER A O 1
ATOM 765 N N . ASP A 1 94 ? 10.408 -6.476 9.960 1.00 84.69 94 ASP A N 1
ATOM 766 C CA . ASP A 1 94 ? 11.264 -7.067 10.991 1.00 84.69 94 ASP A CA 1
ATOM 767 C C . ASP A 1 94 ? 10.469 -7.645 12.177 1.00 84.69 94 ASP A C 1
ATOM 769 O O . ASP A 1 94 ? 11.055 -8.254 13.074 1.00 84.69 94 ASP A O 1
ATOM 773 N N . GLY A 1 95 ? 9.137 -7.507 12.164 1.00 82.19 95 GLY A N 1
ATOM 774 C CA . GLY A 1 95 ? 8.226 -8.082 13.156 1.00 82.19 95 GLY A CA 1
ATOM 775 C C . GLY A 1 95 ? 7.867 -7.144 14.312 1.00 82.19 95 GLY A C 1
ATOM 776 O O . GLY A 1 95 ? 7.233 -7.574 15.279 1.00 82.19 95 GLY A O 1
ATOM 777 N N . GLU A 1 96 ? 8.241 -5.863 14.245 1.00 89.75 96 GLU A N 1
ATOM 778 C CA . GLU A 1 96 ? 7.820 -4.885 15.249 1.00 89.75 96 GLU A CA 1
ATOM 779 C C . GLU A 1 96 ? 6.366 -4.466 15.015 1.00 89.75 96 GLU A C 1
ATOM 781 O O . GLU A 1 96 ? 5.974 -4.147 13.894 1.00 89.75 96 GLU A O 1
ATOM 786 N N . ILE A 1 97 ? 5.571 -4.432 16.089 1.00 92.94 97 ILE A N 1
ATOM 787 C CA . ILE A 1 97 ? 4.171 -3.990 16.062 1.00 92.94 97 ILE A CA 1
ATOM 788 C C . ILE A 1 97 ? 4.010 -2.793 16.997 1.00 92.94 97 ILE A C 1
ATOM 790 O O . ILE A 1 97 ? 4.145 -2.919 18.221 1.00 92.94 97 ILE A O 1
ATOM 794 N N . ARG A 1 98 ? 3.683 -1.638 16.415 1.00 94.44 98 ARG A N 1
ATOM 795 C CA . ARG A 1 98 ? 3.543 -0.352 17.106 1.00 94.44 98 ARG A CA 1
ATOM 796 C C . ARG A 1 98 ? 2.136 0.206 16.927 1.00 94.44 98 ARG A C 1
ATOM 798 O O . ARG A 1 98 ? 1.649 0.291 15.806 1.00 94.44 98 ARG A O 1
ATOM 805 N N . GLU A 1 99 ? 1.509 0.629 18.020 1.00 97.31 99 GLU A N 1
ATOM 806 C CA . GLU A 1 99 ? 0.289 1.440 17.956 1.00 97.31 99 GLU A CA 1
ATOM 807 C C . GLU A 1 99 ? 0.590 2.807 17.355 1.00 97.31 99 GLU A C 1
ATOM 809 O O . GLU A 1 99 ? 1.578 3.452 17.710 1.00 97.31 99 GLU A O 1
ATOM 814 N N . ILE A 1 100 ? -0.264 3.225 16.431 1.00 98.31 100 ILE A N 1
ATOM 815 C CA . ILE A 1 100 ? -0.149 4.510 15.754 1.00 98.31 100 ILE A CA 1
ATOM 816 C C . ILE A 1 100 ? -1.491 5.233 15.770 1.00 98.31 100 ILE A C 1
ATOM 818 O O . ILE A 1 100 ? -2.556 4.640 15.938 1.00 98.31 100 ILE A O 1
ATOM 822 N N . THR A 1 101 ? -1.436 6.541 15.592 1.00 98.38 101 THR A N 1
ATOM 823 C CA . THR A 1 101 ? -2.616 7.387 15.413 1.00 98.38 101 THR A CA 1
ATOM 824 C C . THR A 1 101 ? -3.140 7.318 13.975 1.00 98.38 101 THR A C 1
ATOM 826 O O . THR A 1 101 ? -2.426 6.916 13.053 1.00 98.38 101 THR A O 1
ATOM 829 N N . LEU A 1 102 ? -4.382 7.766 13.759 1.00 97.88 102 LEU A N 1
ATOM 830 C CA . LEU A 1 102 ? -4.944 7.937 12.412 1.00 97.88 102 LEU A CA 1
ATOM 831 C C . LEU A 1 102 ? -4.072 8.862 11.547 1.00 97.88 102 LEU A C 1
ATOM 833 O O . LEU A 1 102 ? -3.856 8.582 10.368 1.00 97.88 102 LEU A O 1
ATOM 837 N N . ASP A 1 103 ? -3.550 9.941 12.130 1.00 98.06 103 ASP A N 1
ATOM 838 C CA . ASP A 1 103 ? -2.703 10.899 11.416 1.00 98.06 103 ASP A CA 1
ATOM 839 C C . ASP A 1 103 ? -1.374 10.264 10.996 1.00 98.06 103 ASP A C 1
ATOM 841 O O . ASP A 1 103 ? -0.947 10.429 9.854 1.00 98.06 103 ASP A O 1
ATOM 845 N N . GLU A 1 104 ? -0.754 9.465 11.870 1.00 98.12 104 GLU A N 1
ATOM 846 C CA . GLU A 1 104 ? 0.423 8.670 11.508 1.00 98.12 104 GLU A CA 1
ATOM 847 C C . GLU A 1 104 ? 0.099 7.653 10.404 1.00 98.12 104 GLU A C 1
ATOM 849 O O . GLU A 1 104 ? 0.861 7.537 9.445 1.00 98.12 104 GLU A O 1
ATOM 854 N N . ALA A 1 105 ? -1.037 6.951 10.486 1.00 97.88 105 ALA A N 1
ATOM 855 C CA . ALA A 1 105 ? -1.449 5.976 9.472 1.00 97.88 105 ALA A CA 1
ATOM 856 C C . ALA A 1 105 ? -1.635 6.628 8.093 1.00 97.88 105 ALA A C 1
ATOM 858 O O . ALA A 1 105 ? -1.123 6.129 7.086 1.00 97.88 105 ALA A O 1
ATOM 859 N N . LYS A 1 106 ? -2.310 7.785 8.054 1.00 97.81 106 LYS A N 1
ATOM 860 C CA . LYS A 1 106 ? -2.466 8.596 6.840 1.00 97.81 106 LYS A CA 1
ATOM 861 C C . LYS A 1 106 ? -1.119 9.085 6.322 1.00 97.81 106 LYS A C 1
ATOM 863 O O . LYS A 1 106 ? -0.886 9.000 5.122 1.00 97.81 106 LYS A O 1
ATOM 868 N N . ALA A 1 107 ? -0.218 9.533 7.195 1.00 97.69 107 ALA A N 1
ATOM 869 C CA . ALA A 1 107 ? 1.111 9.991 6.797 1.00 97.69 107 ALA A CA 1
ATOM 870 C C . ALA A 1 107 ? 1.963 8.871 6.171 1.00 97.69 107 ALA A C 1
ATOM 872 O O . ALA A 1 107 ? 2.624 9.099 5.155 1.00 97.69 107 ALA A O 1
ATOM 873 N N . PHE A 1 108 ? 1.922 7.652 6.723 1.00 96.69 108 PHE A N 1
ATOM 874 C CA . PHE A 1 108 ? 2.609 6.497 6.135 1.00 96.69 108 PHE A CA 1
ATOM 875 C C . PHE A 1 108 ? 2.093 6.183 4.728 1.00 96.69 108 PHE A C 1
ATOM 877 O O . PHE A 1 108 ? 2.889 6.063 3.794 1.00 96.69 108 PHE A O 1
ATOM 884 N N . LEU A 1 109 ? 0.770 6.097 4.560 1.00 96.19 109 LEU A N 1
ATOM 885 C CA . LEU A 1 109 ? 0.167 5.845 3.252 1.00 96.19 109 LEU A CA 1
ATOM 886 C C . LEU A 1 109 ? 0.418 6.983 2.264 1.00 96.19 109 LEU A C 1
ATOM 888 O O . LEU A 1 109 ? 0.748 6.713 1.113 1.00 96.19 109 LEU A O 1
ATOM 892 N N . GLU A 1 110 ? 0.309 8.239 2.699 1.00 96.62 110 GLU A N 1
ATOM 893 C CA . GLU A 1 110 ? 0.597 9.419 1.879 1.00 96.62 110 GLU A CA 1
ATOM 894 C C . GLU A 1 110 ? 1.997 9.329 1.272 1.00 96.62 110 GLU A C 1
ATOM 896 O O . GLU A 1 110 ? 2.159 9.472 0.061 1.00 96.62 110 GLU A O 1
ATOM 901 N N . ASN A 1 111 ? 3.000 9.015 2.096 1.00 95.94 111 ASN A N 1
ATOM 902 C CA . ASN A 1 111 ? 4.369 8.850 1.627 1.00 95.94 111 ASN A CA 1
ATOM 903 C C . ASN A 1 111 ? 4.475 7.733 0.571 1.00 95.94 111 ASN A C 1
ATOM 905 O O . ASN A 1 111 ? 5.111 7.914 -0.468 1.00 95.94 111 ASN A O 1
ATOM 909 N N . LYS A 1 112 ? 3.787 6.601 0.770 1.00 94.94 112 LYS A N 1
ATOM 910 C CA . LYS A 1 112 ? 3.764 5.513 -0.221 1.00 94.94 112 LYS A CA 1
ATOM 911 C C . LYS A 1 112 ? 3.062 5.892 -1.519 1.00 94.94 112 LYS A C 1
ATOM 913 O O . LYS A 1 112 ? 3.569 5.565 -2.589 1.00 94.94 112 LYS A O 1
ATOM 918 N N . TYR A 1 113 ? 1.967 6.641 -1.467 1.00 95.06 113 TYR A N 1
ATOM 919 C CA . TYR A 1 113 ? 1.332 7.161 -2.678 1.00 95.06 113 TYR A CA 1
ATOM 920 C C . TYR A 1 113 ? 2.208 8.190 -3.406 1.00 95.06 113 TYR A C 1
ATOM 922 O O . TYR A 1 113 ? 2.239 8.191 -4.635 1.00 95.06 113 TYR A O 1
ATOM 930 N N . GLN A 1 114 ? 2.984 9.007 -2.689 1.00 94.44 114 GLN A N 1
ATOM 931 C CA . GLN A 1 114 ? 3.970 9.902 -3.306 1.00 94.44 114 GLN A CA 1
ATOM 932 C C . GLN A 1 114 ? 5.112 9.134 -3.989 1.00 94.44 114 GLN A C 1
ATOM 934 O O . GLN A 1 114 ? 5.575 9.542 -5.053 1.00 94.44 114 GLN A O 1
ATOM 939 N N . GLU A 1 115 ? 5.578 8.019 -3.416 1.00 94.50 115 GLU A N 1
ATOM 940 C CA . GLU A 1 115 ? 6.545 7.121 -4.071 1.00 94.50 115 GLU A CA 1
ATOM 941 C C . GLU A 1 115 ? 5.974 6.518 -5.368 1.00 94.50 115 GLU A C 1
ATOM 943 O O . GLU A 1 115 ? 6.666 6.476 -6.394 1.00 94.50 115 GLU A O 1
ATOM 948 N N . VAL A 1 116 ? 4.705 6.095 -5.347 1.00 93.62 116 VAL A N 1
ATOM 949 C CA . VAL A 1 116 ? 3.991 5.602 -6.535 1.00 93.62 116 VAL A CA 1
ATOM 950 C C . VAL A 1 116 ? 3.885 6.702 -7.592 1.00 93.62 116 VAL A C 1
ATOM 952 O O . VAL A 1 116 ? 4.239 6.466 -8.743 1.00 93.62 116 VAL A O 1
ATOM 955 N N . ASP A 1 117 ? 3.483 7.919 -7.225 1.00 92.44 117 ASP A N 1
ATOM 956 C CA . ASP A 1 117 ? 3.343 9.018 -8.186 1.00 92.44 117 ASP A CA 1
ATOM 957 C C . ASP A 1 117 ? 4.691 9.436 -8.801 1.00 92.44 117 ASP A C 1
ATOM 959 O O . ASP A 1 117 ? 4.809 9.599 -10.016 1.00 92.44 117 ASP A O 1
ATOM 963 N N . LYS A 1 118 ? 5.767 9.476 -8.004 1.00 91.69 118 LYS A N 1
ATOM 964 C CA . LYS A 1 118 ? 7.134 9.665 -8.527 1.00 91.69 118 LYS A CA 1
ATOM 965 C C . LYS A 1 118 ? 7.514 8.577 -9.531 1.00 91.69 118 LYS A C 1
ATOM 967 O O . LYS A 1 118 ? 8.129 8.871 -10.558 1.00 91.69 118 LYS A O 1
ATOM 972 N N . THR A 1 119 ? 7.157 7.326 -9.244 1.00 90.00 119 THR A N 1
ATOM 973 C CA . THR A 1 119 ? 7.419 6.196 -10.146 1.00 90.00 119 THR A CA 1
ATOM 974 C C . THR A 1 119 ? 6.614 6.329 -11.437 1.00 90.00 119 THR A C 1
ATOM 976 O O . THR A 1 119 ? 7.180 6.160 -12.516 1.00 90.00 119 THR A O 1
ATOM 979 N N . ARG A 1 120 ? 5.341 6.731 -11.349 1.00 90.25 120 ARG A N 1
ATOM 980 C CA . ARG A 1 120 ? 4.481 7.032 -12.501 1.00 90.25 120 ARG A CA 1
ATOM 981 C C . ARG A 1 120 ? 5.101 8.097 -13.399 1.00 90.25 120 ARG A C 1
ATOM 983 O O . ARG A 1 120 ? 5.329 7.833 -14.576 1.00 90.25 120 ARG A O 1
ATOM 990 N N . ILE A 1 121 ? 5.439 9.258 -12.836 1.00 89.06 121 ILE A N 1
ATOM 991 C CA . ILE A 1 121 ? 6.049 10.375 -13.572 1.00 89.06 121 ILE A CA 1
ATOM 992 C C . ILE A 1 121 ? 7.351 9.923 -14.242 1.00 89.06 121 ILE A C 1
ATOM 994 O O . ILE A 1 121 ? 7.596 10.234 -15.410 1.00 89.06 121 ILE A O 1
ATOM 998 N N . ARG A 1 122 ? 8.178 9.137 -13.537 1.00 85.50 122 ARG A N 1
ATOM 999 C CA . ARG A 1 122 ? 9.396 8.559 -14.118 1.00 85.50 122 ARG A CA 1
ATOM 1000 C C . ARG A 1 122 ? 9.059 7.669 -15.315 1.00 85.50 122 ARG A C 1
ATOM 1002 O O . ARG A 1 122 ? 9.647 7.868 -16.374 1.00 85.50 122 ARG A O 1
ATOM 1009 N N . MET A 1 123 ? 8.125 6.731 -15.182 1.00 80.75 123 MET A N 1
ATOM 1010 C CA . MET A 1 123 ? 7.738 5.816 -16.264 1.00 80.75 123 MET A CA 1
ATOM 1011 C C . MET A 1 123 ? 7.155 6.547 -17.479 1.00 80.75 123 MET A C 1
ATOM 1013 O O . MET A 1 123 ? 7.515 6.232 -18.613 1.00 80.75 123 MET A O 1
ATOM 1017 N N . GLU A 1 124 ? 6.308 7.552 -17.260 1.00 81.31 124 GLU A N 1
ATOM 1018 C CA . GLU A 1 124 ? 5.761 8.396 -18.327 1.00 81.31 124 GLU A CA 1
ATOM 1019 C C . GLU A 1 124 ? 6.871 9.171 -19.051 1.00 81.31 124 GLU A C 1
ATOM 1021 O O . GLU A 1 124 ? 6.903 9.211 -20.284 1.00 81.31 124 GLU A O 1
ATOM 1026 N N . SER A 1 125 ? 7.844 9.709 -18.304 1.00 81.25 125 SER A N 1
ATOM 1027 C CA . SER A 1 125 ? 8.983 10.441 -18.875 1.00 81.25 125 SER A CA 1
ATOM 1028 C C . SER A 1 125 ? 9.894 9.567 -19.744 1.00 81.25 125 SER A C 1
ATOM 1030 O O . SER A 1 125 ? 10.508 10.065 -20.691 1.00 81.25 125 SER A O 1
ATOM 1032 N N . MET A 1 126 ? 9.947 8.258 -19.470 1.00 73.19 126 MET A N 1
ATOM 1033 C CA . MET A 1 126 ? 10.774 7.314 -20.219 1.00 73.19 126 MET A CA 1
ATOM 1034 C C . MET A 1 126 ? 10.274 7.100 -21.653 1.00 73.19 126 MET A C 1
ATOM 1036 O O . MET A 1 126 ? 11.047 6.634 -22.485 1.00 73.19 126 MET A O 1
ATOM 1040 N N . ASN A 1 127 ? 9.014 7.433 -21.974 1.00 73.56 127 ASN A N 1
ATOM 1041 C CA . ASN A 1 127 ? 8.399 7.139 -23.275 1.00 73.56 127 ASN A CA 1
ATOM 1042 C C . ASN A 1 127 ? 8.664 5.680 -23.707 1.00 73.56 127 ASN A C 1
ATOM 1044 O O . ASN A 1 127 ? 9.246 5.404 -24.760 1.00 73.56 127 ASN A O 1
ATOM 1048 N N . LEU A 1 128 ? 8.266 4.738 -22.842 1.00 74.94 128 LEU A N 1
ATOM 1049 C CA . LEU A 1 128 ? 8.553 3.303 -22.966 1.00 74.94 128 LEU A CA 1
ATOM 1050 C C . LEU A 1 128 ? 8.192 2.724 -24.339 1.00 74.94 128 LEU A C 1
ATOM 1052 O O . LEU A 1 128 ? 8.910 1.866 -24.841 1.00 74.94 128 LEU A O 1
ATOM 1056 N N . LEU A 1 129 ? 7.125 3.219 -24.975 1.00 75.56 129 LEU A N 1
ATOM 1057 C CA . LEU A 1 129 ? 6.731 2.798 -26.320 1.00 75.56 129 LEU A CA 1
ATOM 1058 C C . LEU A 1 129 ? 7.787 3.169 -27.369 1.00 75.56 129 LEU A C 1
ATOM 1060 O O . LEU A 1 129 ? 8.156 2.342 -28.201 1.00 75.56 129 LEU A O 1
ATOM 1064 N N . SER A 1 130 ? 8.308 4.397 -27.318 1.00 74.75 130 SER A N 1
ATOM 1065 C CA . SER A 1 130 ? 9.391 4.818 -28.207 1.00 74.75 130 SER A CA 1
ATOM 1066 C C . SER A 1 130 ? 10.666 4.014 -27.956 1.00 74.75 130 SER A C 1
ATOM 1068 O O . SER A 1 130 ? 11.341 3.655 -28.916 1.00 74.75 130 SER A O 1
ATOM 1070 N N . LEU A 1 131 ? 10.986 3.714 -26.692 1.00 75.50 131 LEU A N 1
ATOM 1071 C CA . LEU A 1 131 ? 12.143 2.884 -26.342 1.00 75.50 131 LEU A CA 1
ATOM 1072 C C . LEU A 1 131 ? 11.978 1.447 -26.862 1.00 75.50 131 LEU A C 1
ATOM 1074 O O . LEU A 1 131 ? 12.904 0.892 -27.449 1.00 75.50 131 LEU A O 1
ATOM 1078 N N . ALA A 1 132 ? 10.793 0.858 -26.696 1.00 80.50 132 ALA A N 1
ATOM 1079 C CA . ALA A 1 132 ? 10.480 -0.479 -27.188 1.00 80.50 132 ALA A CA 1
ATOM 1080 C C . ALA A 1 132 ? 10.582 -0.556 -28.719 1.00 80.50 132 ALA A C 1
ATOM 1082 O O . ALA A 1 132 ? 11.201 -1.481 -29.242 1.00 80.50 132 ALA A O 1
ATOM 1083 N N . ASN A 1 133 ? 10.048 0.439 -29.434 1.00 82.12 133 ASN A N 1
ATOM 1084 C CA . ASN A 1 133 ? 10.158 0.519 -30.891 1.00 82.12 133 ASN A CA 1
ATOM 1085 C C . ASN A 1 133 ? 11.617 0.619 -31.359 1.00 82.12 133 ASN A C 1
ATOM 1087 O O . ASN A 1 133 ? 11.992 -0.055 -32.316 1.00 82.12 133 ASN A O 1
ATOM 1091 N N . GLU A 1 134 ? 12.453 1.398 -30.666 1.00 77.50 134 GLU A N 1
ATOM 1092 C CA . GLU A 1 134 ? 13.884 1.510 -30.975 1.00 77.50 134 GLU A CA 1
ATOM 1093 C C . GLU A 1 134 ? 14.609 0.167 -30.787 1.00 77.50 134 GLU A C 1
ATOM 1095 O O . GLU A 1 134 ? 15.398 -0.247 -31.639 1.00 77.50 134 GLU A O 1
ATOM 1100 N N . ILE A 1 135 ? 14.304 -0.558 -29.703 1.00 80.38 135 ILE A N 1
ATOM 1101 C CA . ILE A 1 135 ? 14.858 -1.896 -29.450 1.00 80.38 135 ILE A CA 1
ATOM 1102 C C . ILE A 1 135 ? 14.419 -2.872 -30.547 1.00 80.38 135 ILE A C 1
ATOM 1104 O O . ILE A 1 135 ? 15.257 -3.593 -31.087 1.00 80.38 135 ILE A O 1
ATOM 1108 N N . VAL A 1 136 ? 13.134 -2.883 -30.915 1.00 85.50 136 VAL A N 1
ATOM 1109 C CA . VAL A 1 136 ? 12.604 -3.744 -31.985 1.00 85.50 136 VAL A CA 1
ATOM 1110 C C . VAL A 1 136 ? 13.266 -3.427 -33.326 1.00 85.50 136 VAL A C 1
ATOM 1112 O O . VAL A 1 136 ? 13.666 -4.346 -34.044 1.00 85.50 136 VAL A O 1
ATOM 1115 N N . PHE A 1 137 ? 13.452 -2.145 -33.646 1.00 82.94 137 PHE A N 1
ATOM 1116 C CA . PHE A 1 137 ? 14.188 -1.725 -34.835 1.00 82.94 137 PHE A CA 1
ATOM 1117 C C . PHE A 1 137 ? 15.628 -2.255 -34.815 1.00 82.94 137 PHE A C 1
ATOM 1119 O O . PHE A 1 137 ? 16.069 -2.861 -35.792 1.00 82.94 137 PHE A O 1
ATOM 1126 N N . TYR A 1 138 ? 16.340 -2.125 -33.688 1.00 80.00 138 TYR A N 1
ATOM 1127 C CA . TYR A 1 138 ? 17.692 -2.678 -33.530 1.00 80.00 138 TYR A CA 1
ATOM 1128 C C . TYR A 1 138 ? 17.731 -4.198 -33.682 1.00 80.00 138 TYR A C 1
ATOM 1130 O O . TYR A 1 138 ? 18.650 -4.727 -34.309 1.00 80.00 138 TYR A O 1
ATOM 1138 N N . MET A 1 139 ? 16.750 -4.908 -33.121 1.00 84.69 139 MET A N 1
ATOM 1139 C CA . MET A 1 139 ? 16.629 -6.361 -33.256 1.00 84.69 139 MET A CA 1
ATOM 1140 C C . MET A 1 139 ? 16.471 -6.773 -34.719 1.00 84.69 139 MET A C 1
ATOM 1142 O O . MET A 1 139 ? 17.100 -7.742 -35.149 1.00 84.69 139 MET A O 1
ATOM 1146 N N . HIS A 1 140 ? 15.665 -6.034 -35.481 1.00 87.12 140 HIS A N 1
ATOM 1147 C CA . HIS A 1 140 ? 15.444 -6.295 -36.898 1.00 87.12 140 HIS A CA 1
ATOM 1148 C C . HIS A 1 140 ? 16.681 -5.954 -37.746 1.00 87.12 140 HIS A C 1
ATOM 1150 O O . HIS A 1 140 ? 17.128 -6.777 -38.540 1.00 87.12 140 HIS A O 1
ATOM 1156 N N . ASP A 1 141 ? 17.274 -4.774 -37.549 1.00 86.19 141 ASP A N 1
ATOM 1157 C CA . ASP A 1 141 ? 18.410 -4.280 -38.339 1.00 86.19 141 ASP A CA 1
ATOM 1158 C C . ASP A 1 141 ? 19.718 -5.037 -38.048 1.00 86.19 141 ASP A C 1
ATOM 1160 O O . ASP A 1 141 ? 20.477 -5.388 -38.951 1.00 86.19 141 ASP A O 1
ATOM 1164 N N . LYS A 1 142 ? 20.003 -5.321 -36.771 1.00 83.06 142 LYS A N 1
ATOM 1165 C CA . LYS A 1 142 ? 21.272 -5.941 -36.345 1.00 83.06 142 LYS A CA 1
ATOM 1166 C C . LYS A 1 142 ? 21.180 -7.457 -36.148 1.00 83.06 142 LYS A C 1
ATOM 1168 O O . LYS A 1 142 ? 22.199 -8.099 -35.847 1.00 83.06 142 LYS A O 1
ATOM 1173 N N . GLY A 1 143 ? 19.991 -8.040 -36.313 1.00 85.75 143 GLY A N 1
ATOM 1174 C CA . GLY A 1 143 ? 19.742 -9.473 -36.170 1.00 85.75 143 GLY A CA 1
ATOM 1175 C C . GLY A 1 143 ? 20.292 -10.022 -34.853 1.00 85.75 143 GLY A C 1
ATOM 1176 O O . GLY A 1 143 ? 20.243 -9.367 -33.820 1.00 85.75 143 GLY A O 1
ATOM 1177 N N . ARG A 1 144 ? 20.907 -11.210 -34.868 1.00 86.12 144 ARG A N 1
ATOM 1178 C CA . ARG A 1 144 ? 21.427 -11.879 -33.652 1.00 86.12 144 ARG A CA 1
ATOM 1179 C C . ARG A 1 144 ? 22.483 -11.081 -32.873 1.00 86.12 144 ARG A C 1
ATOM 1181 O O . ARG A 1 144 ? 22.708 -11.370 -31.703 1.00 86.12 144 ARG A O 1
ATOM 1188 N N . THR A 1 145 ? 23.120 -10.091 -33.500 1.00 83.88 145 THR A N 1
ATOM 1189 C CA . THR A 1 145 ? 24.173 -9.272 -32.872 1.00 83.88 145 THR A CA 1
ATOM 1190 C C . THR A 1 145 ? 23.641 -8.020 -32.177 1.00 83.88 145 THR A C 1
ATOM 1192 O O . THR A 1 145 ? 24.430 -7.265 -31.610 1.00 83.88 145 THR A O 1
ATOM 1195 N N . TRP A 1 146 ? 22.320 -7.800 -32.189 1.00 80.75 146 TRP A N 1
ATOM 1196 C CA . TRP A 1 146 ? 21.699 -6.564 -31.714 1.00 80.75 146 TRP A CA 1
ATOM 1197 C C . TRP A 1 146 ? 22.101 -6.179 -30.292 1.00 80.75 146 TRP A C 1
ATOM 1199 O O . TRP A 1 146 ? 22.404 -5.017 -30.069 1.00 80.75 146 TRP A O 1
ATOM 1209 N N . LYS A 1 147 ? 22.200 -7.134 -29.356 1.00 77.56 147 LYS A N 1
ATOM 1210 C CA . LYS A 1 147 ? 22.604 -6.849 -27.968 1.00 77.56 147 LYS A CA 1
ATOM 1211 C C . LYS A 1 147 ? 24.032 -6.314 -27.883 1.00 77.56 147 LYS A C 1
ATOM 1213 O O . LYS A 1 147 ? 24.258 -5.271 -27.291 1.00 77.56 147 LYS A O 1
ATOM 1218 N N . SER A 1 148 ? 24.981 -7.006 -28.516 1.00 77.31 148 SER A N 1
ATOM 1219 C CA . SER A 1 148 ? 26.394 -6.607 -28.512 1.00 77.31 148 SER A CA 1
ATOM 1220 C C . SER A 1 148 ? 26.603 -5.261 -29.207 1.00 77.31 148 SER A C 1
ATOM 1222 O O . SER A 1 148 ? 27.356 -4.438 -28.697 1.00 77.31 148 SER A O 1
ATOM 1224 N N . LYS A 1 149 ? 25.904 -5.017 -30.325 1.00 76.19 149 LYS A N 1
ATOM 1225 C CA . LYS A 1 149 ? 25.976 -3.740 -31.045 1.00 76.19 149 LYS A CA 1
ATOM 1226 C C . LYS A 1 149 ? 25.299 -2.598 -30.297 1.00 76.19 149 LYS A C 1
ATOM 1228 O O . LYS A 1 149 ? 25.835 -1.497 -30.272 1.00 76.19 149 LYS A O 1
ATOM 1233 N N . LEU A 1 150 ? 24.155 -2.865 -29.667 1.00 76.12 150 LEU A N 1
ATOM 1234 C CA . LEU A 1 150 ? 23.484 -1.901 -28.806 1.00 76.12 150 LEU A CA 1
ATOM 1235 C C . LEU A 1 150 ? 24.424 -1.495 -27.672 1.00 76.12 150 LEU A C 1
ATOM 1237 O O . LEU A 1 150 ? 24.659 -0.310 -27.523 1.00 76.12 150 LEU A O 1
ATOM 1241 N N . SER A 1 151 ? 25.039 -2.448 -26.963 1.00 69.62 151 SER A N 1
ATOM 1242 C CA . SER A 1 151 ? 26.000 -2.165 -25.888 1.00 69.62 151 SER A CA 1
ATOM 1243 C C . SER A 1 151 ? 27.258 -1.427 -26.356 1.00 69.62 151 SER A C 1
ATOM 1245 O O . SER A 1 151 ? 27.740 -0.575 -25.625 1.00 69.62 151 SER A O 1
ATOM 1247 N N . SER A 1 152 ? 27.788 -1.700 -27.555 1.00 71.81 152 SER A N 1
ATOM 1248 C CA . SER A 1 152 ? 28.938 -0.942 -28.077 1.00 71.81 152 SER A CA 1
ATOM 1249 C C . SER A 1 152 ? 28.563 0.486 -28.486 1.00 71.81 152 SER A C 1
ATOM 1251 O O . SER A 1 152 ? 29.310 1.423 -28.226 1.00 71.81 152 SER A O 1
ATOM 1253 N N . GLU A 1 153 ? 27.390 0.672 -29.103 1.00 71.44 153 GLU A N 1
ATOM 1254 C CA . GLU A 1 153 ? 26.885 1.998 -29.487 1.00 71.44 153 GLU A CA 1
ATOM 1255 C C . GLU A 1 153 ? 26.339 2.781 -28.268 1.00 71.44 153 GLU A C 1
ATOM 1257 O O . GLU A 1 153 ? 26.299 4.006 -28.285 1.00 71.44 153 GLU A O 1
ATOM 1262 N N . TRP A 1 154 ? 25.980 2.102 -27.177 1.00 65.62 154 TRP A N 1
ATOM 1263 C CA . TRP A 1 154 ? 25.545 2.676 -25.894 1.00 65.62 154 TRP A CA 1
ATOM 1264 C C . TRP A 1 154 ? 26.633 3.507 -25.208 1.00 65.62 154 TRP A C 1
ATOM 1266 O O . TRP A 1 154 ? 26.362 4.589 -24.686 1.00 65.62 154 TRP A O 1
ATOM 1276 N N . SER A 1 155 ? 27.870 3.008 -25.240 1.00 58.50 155 SER A N 1
ATOM 1277 C CA . SER A 1 155 ? 29.056 3.648 -24.660 1.00 58.50 155 SER A CA 1
ATOM 1278 C C . SER A 1 155 ? 29.491 4.912 -25.411 1.00 58.50 155 SER A C 1
ATOM 1280 O O . SER A 1 155 ? 29.920 5.867 -24.768 1.00 58.50 155 SER A O 1
ATOM 1282 N N . ASP A 1 156 ? 29.306 4.953 -26.737 1.00 57.00 156 ASP A N 1
ATOM 1283 C CA . ASP A 1 156 ? 29.930 5.961 -27.613 1.00 57.00 156 ASP A CA 1
ATOM 1284 C C . ASP A 1 156 ? 28.943 6.826 -28.429 1.00 57.00 156 ASP A C 1
ATOM 1286 O O . ASP A 1 156 ? 29.374 7.689 -29.199 1.00 57.00 156 ASP A O 1
ATOM 1290 N N . SER A 1 157 ? 27.618 6.628 -28.332 1.00 55.97 157 SER A N 1
ATOM 1291 C CA . SER A 1 157 ? 26.690 7.341 -29.231 1.00 55.97 157 SER A CA 1
ATOM 1292 C C . SER A 1 157 ? 26.274 8.745 -28.777 1.00 55.97 157 SER A C 1
ATOM 1294 O O . SER A 1 157 ? 25.935 9.002 -27.624 1.00 55.97 157 SER A O 1
ATOM 1296 N N . TYR A 1 158 ? 26.161 9.632 -29.772 1.00 59.41 158 TYR A N 1
ATOM 1297 C CA . TYR A 1 158 ? 25.423 10.901 -29.724 1.00 59.41 158 TYR A CA 1
ATOM 1298 C C . TYR A 1 158 ? 23.936 10.742 -30.103 1.00 59.41 158 TYR A C 1
ATOM 1300 O O . TYR A 1 158 ? 23.237 11.739 -30.287 1.00 59.41 158 TYR A O 1
ATOM 1308 N N . LYS A 1 159 ? 23.430 9.509 -30.278 1.00 65.00 159 LYS A N 1
ATOM 1309 C CA . LYS A 1 159 ? 22.044 9.270 -30.712 1.00 65.00 159 LYS A CA 1
ATOM 1310 C C . LYS A 1 159 ? 21.083 9.565 -29.550 1.00 65.00 159 LYS A C 1
ATOM 1312 O O . LYS A 1 159 ? 21.129 8.853 -28.547 1.00 65.00 159 LYS A O 1
ATOM 1317 N N . PRO A 1 160 ? 20.169 10.548 -29.667 1.00 65.00 160 PRO A N 1
ATOM 1318 C CA . PRO A 1 160 ? 19.297 10.946 -28.558 1.00 65.00 160 PRO A CA 1
ATOM 1319 C C . PRO A 1 160 ? 18.397 9.822 -28.020 1.00 65.00 160 PRO A C 1
ATOM 1321 O O . PRO A 1 160 ? 18.093 9.811 -26.830 1.00 65.00 160 PRO A O 1
ATOM 1324 N N . SER A 1 161 ? 17.979 8.872 -28.866 1.00 62.88 161 SER A N 1
ATOM 1325 C CA . SER A 1 161 ? 17.184 7.698 -28.468 1.00 62.88 161 SER A CA 1
ATOM 1326 C C . SER A 1 161 ? 17.978 6.728 -27.583 1.00 62.88 161 SER A C 1
ATOM 1328 O O . SER A 1 161 ? 17.483 6.302 -26.541 1.00 62.88 161 SER A O 1
ATOM 1330 N N . LEU A 1 162 ? 19.233 6.441 -27.945 1.00 66.19 162 LEU A N 1
ATOM 1331 C CA . LEU A 1 162 ? 20.142 5.593 -27.165 1.00 66.19 162 LEU A CA 1
ATOM 1332 C C . LEU A 1 162 ? 20.624 6.280 -25.881 1.00 66.19 162 LEU A C 1
ATOM 1334 O O . LEU A 1 162 ? 20.737 5.628 -24.851 1.00 66.19 162 LEU A O 1
ATOM 1338 N N . LEU A 1 163 ? 20.832 7.600 -25.909 1.00 66.25 163 LEU A N 1
ATOM 1339 C CA . LEU A 1 163 ? 21.136 8.391 -24.712 1.00 66.25 163 LEU A CA 1
ATOM 1340 C C . LEU A 1 163 ? 19.969 8.407 -23.715 1.00 66.25 163 LEU A C 1
ATOM 1342 O O . LEU A 1 163 ? 20.198 8.341 -22.511 1.00 66.25 163 LEU A O 1
ATOM 1346 N N . LYS A 1 164 ? 18.718 8.463 -24.196 1.00 63.91 164 LYS A N 1
ATOM 1347 C CA . LYS A 1 164 ? 17.526 8.324 -23.344 1.00 63.91 164 LYS A CA 1
ATOM 1348 C C . LYS A 1 164 ? 17.443 6.939 -22.712 1.00 63.91 164 LYS A C 1
ATOM 1350 O O . LYS A 1 164 ? 17.205 6.856 -21.515 1.00 63.91 164 LYS A O 1
ATOM 1355 N N . LEU A 1 165 ? 17.678 5.872 -23.482 1.00 63.72 165 LEU A N 1
ATOM 1356 C CA . LEU A 1 165 ? 17.797 4.519 -22.928 1.00 63.72 165 LEU A CA 1
ATOM 1357 C C . LEU A 1 165 ? 18.892 4.472 -21.843 1.00 63.72 165 LEU A C 1
ATOM 1359 O O . LEU A 1 165 ? 18.616 4.055 -20.723 1.00 63.72 165 LEU A O 1
ATOM 1363 N N . ARG A 1 166 ? 20.095 4.982 -22.131 1.00 64.94 166 ARG A N 1
ATOM 1364 C CA . ARG A 1 166 ? 21.218 5.029 -21.184 1.00 64.94 166 ARG A CA 1
ATOM 1365 C C . ARG A 1 166 ? 20.888 5.735 -19.877 1.00 64.94 166 ARG A C 1
ATOM 1367 O O . ARG A 1 166 ? 21.014 5.146 -18.814 1.00 64.94 166 ARG A O 1
ATOM 1374 N N . ASN A 1 167 ? 20.386 6.963 -19.955 1.00 64.62 167 ASN A N 1
ATOM 1375 C CA . ASN A 1 167 ? 20.103 7.789 -18.779 1.00 64.62 167 ASN A CA 1
ATOM 1376 C C . ASN A 1 167 ? 19.021 7.211 -17.845 1.00 64.62 167 ASN A C 1
ATOM 1378 O O . ASN A 1 167 ? 18.823 7.740 -16.753 1.00 64.62 167 ASN A O 1
ATOM 1382 N N . HIS A 1 168 ? 18.281 6.183 -18.272 1.00 61.19 168 HIS A N 1
ATOM 1383 C CA . HIS A 1 168 ? 17.246 5.549 -17.459 1.00 61.19 168 HIS A CA 1
ATOM 1384 C C . HIS A 1 168 ? 17.611 4.151 -16.935 1.00 61.19 168 HIS A C 1
ATOM 1386 O O . HIS A 1 168 ? 16.930 3.695 -16.009 1.00 61.19 168 HIS A O 1
ATOM 1392 N N . PHE A 1 169 ? 18.625 3.491 -17.513 1.00 58.47 169 PHE A N 1
ATOM 1393 C CA . PHE A 1 169 ? 19.016 2.105 -17.209 1.00 58.47 169 PHE A CA 1
ATOM 1394 C C . PHE A 1 169 ? 20.464 1.934 -16.704 1.00 58.47 169 PHE A C 1
ATOM 1396 O O . PHE A 1 169 ? 20.786 0.829 -16.265 1.00 58.47 169 PHE A O 1
ATOM 1403 N N . ASP A 1 170 ? 21.300 2.979 -16.748 1.00 49.50 170 ASP A N 1
ATOM 1404 C CA . ASP A 1 170 ? 22.553 3.078 -15.971 1.00 49.50 170 ASP A CA 1
ATOM 1405 C C . ASP A 1 170 ? 22.264 3.512 -14.518 1.00 49.50 170 ASP A C 1
ATOM 1407 O O . ASP A 1 170 ? 22.959 3.011 -13.604 1.00 49.50 170 ASP A O 1
#

Foldseek 3Di:
DCPPVLLVVVCVVAVVQAQAPSCQSVPVVCVVCVPDQAKWKWFAHNHHIDIGGLPCLVVQPLVDDVSVVVLVVVLVVVLVVLVVGDWMWIAGSVSDTDTDDSVVVNVSVVVSSVVNVVVSVLVVVLPVVLLVVVLVVLCVVVPPCSVVVLVVCLVPDPDVSSVSVNVNPD

Sequence (170 aa):
MCKLNDFNNLKERVLPHLQTYKDDLLINDQMVLKDYTGDFISSYRSSGTHLFLMNLTSTCNWSSDNLENNIQKYKDLAFDFLSLDTNYLFCTSDGEIREITLDEAKAFLENKYQEVDKTRIRMESMNLLSLANEIVFYMHDKGRTWKSKLSSEWSDSYKPSLLKLRNHFD

pLDDT: mean 86.04, std 12.41, range [45.97, 98.38]